Protein AF-A0A946SLZ8-F1 (afdb_monomer_lite)

Structure (mmCIF, N/CA/C/O backbone):
data_AF-A0A946SLZ8-F1
#
_entry.id   AF-A0A946SLZ8-F1
#
loop_
_atom_site.group_PDB
_atom_site.id
_atom_site.type_symbol
_atom_site.label_atom_id
_atom_site.label_alt_id
_atom_site.label_comp_id
_atom_site.label_asym_id
_atom_site.label_entity_id
_atom_site.label_seq_id
_atom_site.pdbx_PDB_ins_code
_atom_site.Cartn_x
_atom_site.Cartn_y
_atom_site.Cartn_z
_atom_site.occupancy
_atom_site.B_iso_or_equiv
_atom_site.auth_seq_id
_atom_site.auth_comp_id
_atom_site.auth_asym_id
_atom_site.auth_atom_id
_atom_site.pdbx_PDB_model_num
ATOM 1 N N . MET A 1 1 ? 11.781 -12.257 7.009 1.00 62.78 1 MET A N 1
ATOM 2 C CA . MET A 1 1 ? 12.557 -11.680 5.883 1.00 62.78 1 MET A CA 1
ATOM 3 C C . MET A 1 1 ? 12.251 -10.191 5.820 1.00 62.78 1 MET A C 1
ATOM 5 O O . MET A 1 1 ? 11.118 -9.847 6.125 1.00 62.78 1 MET A O 1
ATOM 9 N N . SER A 1 2 ? 13.215 -9.326 5.487 1.00 90.25 2 SER A N 1
ATOM 10 C CA . SER A 1 2 ? 12.959 -7.882 5.342 1.00 90.25 2 SER A CA 1
ATOM 11 C C . SER A 1 2 ? 12.120 -7.588 4.092 1.00 90.25 2 SER A C 1
ATOM 13 O O . SER A 1 2 ? 12.247 -8.310 3.101 1.00 90.25 2 SER A O 1
ATOM 15 N N . LEU A 1 3 ? 11.312 -6.520 4.122 1.00 95.25 3 LEU A N 1
ATOM 16 C CA . LEU A 1 3 ? 10.483 -6.074 2.988 1.00 95.25 3 LEU A CA 1
ATOM 17 C C . LEU A 1 3 ? 11.310 -5.895 1.707 1.00 95.25 3 LEU A C 1
ATOM 19 O O . LEU A 1 3 ? 10.927 -6.400 0.658 1.00 95.25 3 LEU A O 1
ATOM 23 N N . ALA A 1 4 ? 12.511 -5.317 1.829 1.00 95.69 4 ALA A N 1
ATOM 24 C CA . ALA A 1 4 ? 13.470 -5.186 0.729 1.00 95.69 4 ALA A CA 1
ATOM 25 C C . ALA A 1 4 ? 13.763 -6.514 0.014 1.00 95.69 4 ALA A C 1
ATOM 27 O O . ALA A 1 4 ? 13.817 -6.572 -1.205 1.00 95.69 4 ALA A O 1
ATOM 28 N N . ARG A 1 5 ? 13.938 -7.612 0.760 1.00 96.00 5 ARG A N 1
ATOM 29 C CA . ARG A 1 5 ? 14.211 -8.925 0.154 1.00 96.00 5 ARG A CA 1
ATOM 30 C C . ARG A 1 5 ? 12.953 -9.614 -0.350 1.00 96.00 5 ARG A C 1
ATOM 32 O O . ARG A 1 5 ? 13.041 -10.349 -1.322 1.00 96.00 5 ARG A O 1
ATOM 39 N N . ARG A 1 6 ? 11.822 -9.429 0.337 1.00 96.56 6 ARG A N 1
ATOM 40 C CA . ARG A 1 6 ? 10.544 -10.050 -0.037 1.00 96.56 6 ARG A CA 1
ATOM 41 C C . ARG A 1 6 ? 10.040 -9.512 -1.376 1.00 96.56 6 ARG A C 1
ATOM 43 O O . ARG A 1 6 ? 9.603 -10.303 -2.199 1.00 96.56 6 ARG A O 1
ATOM 50 N N . HIS A 1 7 ? 10.166 -8.202 -1.575 1.00 96.69 7 HIS A N 1
ATOM 51 C CA . HIS A 1 7 ? 9.599 -7.480 -2.718 1.00 96.69 7 HIS A CA 1
ATOM 52 C C . HIS A 1 7 ? 10.645 -6.920 -3.684 1.00 96.69 7 HIS A C 1
ATOM 54 O O . HIS A 1 7 ? 10.293 -6.259 -4.647 1.00 96.69 7 HIS A O 1
ATOM 60 N N . GLY A 1 8 ? 11.938 -7.150 -3.434 1.00 96.00 8 GLY A N 1
ATOM 61 C CA . GLY A 1 8 ? 13.012 -6.619 -4.282 1.00 96.00 8 GLY A CA 1
ATOM 62 C C . GLY A 1 8 ? 13.226 -5.103 -4.173 1.00 96.00 8 GLY A C 1
ATOM 63 O O . GLY A 1 8 ? 13.902 -4.533 -5.021 1.00 96.00 8 GLY A O 1
ATOM 64 N N . LEU A 1 9 ? 12.686 -4.453 -3.137 1.00 96.69 9 LEU A N 1
ATOM 65 C CA . LEU A 1 9 ? 12.720 -2.996 -2.982 1.00 96.69 9 LEU A CA 1
ATOM 66 C C . LEU A 1 9 ? 14.114 -2.452 -2.648 1.00 96.69 9 LEU A C 1
ATOM 68 O O . LEU A 1 9 ? 14.906 -3.072 -1.923 1.00 96.69 9 LEU A O 1
ATOM 72 N N . ARG A 1 10 ? 14.367 -1.211 -3.082 1.00 96.38 10 ARG A N 1
ATOM 73 C CA . ARG A 1 10 ? 15.508 -0.420 -2.608 1.00 96.38 10 ARG A CA 1
ATOM 74 C C . ARG A 1 10 ? 15.331 -0.117 -1.120 1.00 96.38 10 ARG A C 1
ATOM 76 O O . ARG A 1 10 ? 14.231 -0.144 -0.574 1.00 96.38 10 ARG A O 1
ATOM 83 N N . GLY A 1 11 ? 16.438 0.179 -0.437 1.00 96.06 11 GLY A N 1
ATOM 84 C CA . GLY A 1 11 ? 16.427 0.351 1.020 1.00 96.06 11 GLY A CA 1
ATOM 85 C C . GLY A 1 11 ? 15.454 1.431 1.505 1.00 96.06 11 GLY A C 1
ATOM 86 O O . GLY A 1 11 ? 14.777 1.223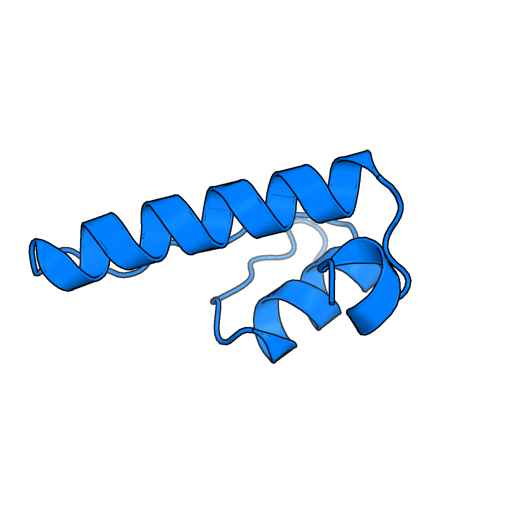 2.506 1.00 96.06 11 GLY A O 1
ATOM 87 N N . TYR A 1 12 ? 15.354 2.549 0.785 1.00 96.56 12 TYR A N 1
ATOM 88 C CA . TYR A 1 12 ? 14.447 3.639 1.144 1.00 96.56 12 TYR A CA 1
ATOM 89 C C . TYR A 1 12 ? 12.973 3.289 0.877 1.00 96.56 12 TYR A C 1
ATOM 91 O O . TYR A 1 12 ? 12.139 3.584 1.727 1.00 96.56 12 TYR A O 1
ATOM 99 N N . ASP A 1 13 ? 12.664 2.572 -0.207 1.00 97.75 13 ASP A N 1
ATOM 100 C CA . ASP A 1 13 ? 11.304 2.095 -0.503 1.00 97.75 13 ASP A CA 1
ATOM 101 C C . ASP A 1 13 ? 10.838 1.077 0.541 1.00 97.75 13 ASP A C 1
ATOM 103 O O . ASP A 1 13 ? 9.715 1.135 1.033 1.00 97.75 13 ASP A O 1
ATOM 107 N N . ALA A 1 14 ? 11.736 0.191 0.978 1.00 97.88 14 ALA A N 1
ATOM 108 C CA . ALA A 1 14 ? 11.446 -0.753 2.049 1.00 97.88 14 ALA A CA 1
ATOM 109 C C . ALA A 1 14 ? 11.193 -0.065 3.401 1.00 97.88 14 ALA A C 1
ATOM 111 O O . ALA A 1 14 ? 10.349 -0.529 4.165 1.00 97.88 14 ALA A O 1
ATOM 112 N N . VAL A 1 15 ? 11.916 1.018 3.712 1.00 97.81 15 VAL A N 1
ATOM 113 C CA . VAL A 1 15 ? 11.673 1.824 4.922 1.00 97.81 15 VAL A CA 1
ATOM 114 C C . VAL A 1 15 ? 10.345 2.568 4.818 1.00 97.81 15 VAL A C 1
ATOM 116 O O . VAL A 1 15 ? 9.597 2.598 5.791 1.00 97.81 15 VAL A O 1
ATOM 119 N N . HIS A 1 16 ? 10.028 3.125 3.648 1.00 98.00 16 HIS A N 1
ATOM 120 C CA . HIS A 1 16 ? 8.757 3.798 3.407 1.00 98.00 16 HIS A CA 1
ATOM 121 C C . HIS A 1 16 ? 7.575 2.831 3.581 1.00 98.00 16 HIS A C 1
ATOM 123 O O . HIS A 1 16 ? 6.662 3.115 4.356 1.00 98.00 16 HIS A O 1
ATOM 129 N N . LEU A 1 17 ? 7.639 1.652 2.955 1.00 98.44 17 LEU A N 1
ATOM 130 C CA . LEU A 1 17 ? 6.626 0.608 3.108 1.00 98.44 17 LEU A CA 1
ATOM 131 C C . LEU A 1 17 ? 6.501 0.142 4.566 1.00 98.44 17 LEU A C 1
ATOM 133 O O . LEU A 1 17 ? 5.390 0.024 5.074 1.00 98.44 17 LEU A O 1
ATOM 137 N N . ALA A 1 18 ? 7.624 -0.069 5.264 1.00 98.38 18 ALA A N 1
ATOM 138 C CA . ALA A 1 18 ? 7.609 -0.442 6.679 1.00 98.38 18 ALA A CA 1
ATOM 139 C C . ALA A 1 18 ? 6.881 0.604 7.534 1.00 98.38 18 ALA A C 1
ATOM 141 O O . ALA A 1 18 ? 6.015 0.251 8.326 1.00 98.38 18 ALA A O 1
ATOM 142 N N . ALA A 1 19 ? 7.199 1.887 7.347 1.00 98.31 19 ALA A N 1
ATOM 143 C CA . ALA A 1 19 ? 6.561 2.965 8.091 1.00 98.31 19 ALA A CA 1
ATOM 144 C C . ALA A 1 19 ? 5.049 3.024 7.826 1.00 98.31 19 ALA A C 1
ATOM 146 O O . ALA A 1 19 ? 4.272 3.193 8.762 1.00 98.31 19 ALA A O 1
ATOM 147 N N . CYS A 1 20 ? 4.627 2.840 6.572 1.00 98.31 20 CYS A N 1
ATOM 148 C CA . CYS A 1 20 ? 3.213 2.834 6.214 1.00 98.31 20 CYS A CA 1
ATOM 149 C C . CYS A 1 20 ? 2.459 1.675 6.886 1.00 98.31 20 CYS A C 1
ATOM 151 O O . CYS A 1 20 ? 1.397 1.896 7.461 1.00 98.31 20 CYS A O 1
ATOM 153 N N . LEU A 1 21 ? 3.036 0.468 6.895 1.00 98.44 21 LEU A N 1
ATOM 154 C CA . LEU A 1 21 ? 2.442 -0.702 7.551 1.00 98.44 21 LEU A CA 1
ATOM 155 C C . LEU A 1 21 ? 2.316 -0.527 9.069 1.00 98.44 21 LEU A C 1
ATOM 157 O O . LEU A 1 21 ? 1.275 -0.860 9.630 1.00 98.44 21 LEU A O 1
ATOM 161 N N . GLU A 1 22 ? 3.340 0.022 9.726 1.00 98.50 22 GLU A N 1
ATOM 162 C CA . GLU A 1 22 ? 3.310 0.285 11.171 1.00 98.50 22 GLU A CA 1
ATOM 163 C C . GLU A 1 22 ? 2.236 1.324 11.531 1.00 98.50 22 GLU A C 1
ATOM 165 O O . GLU A 1 22 ? 1.432 1.102 12.434 1.00 98.50 22 GLU A O 1
ATOM 170 N N . VAL A 1 23 ? 2.155 2.435 10.788 1.00 98.38 23 VAL A N 1
ATOM 171 C CA . VAL A 1 23 ? 1.117 3.456 11.017 1.00 98.38 23 VAL A CA 1
ATOM 172 C C . VAL A 1 23 ? -0.278 2.901 10.724 1.00 98.38 23 VAL A C 1
ATOM 174 O O . VAL A 1 23 ? -1.207 3.155 11.488 1.00 98.38 23 VAL A O 1
ATOM 177 N N . ASN A 1 24 ? -0.433 2.100 9.666 1.00 98.50 24 ASN A N 1
ATOM 178 C CA . ASN A 1 24 ? -1.699 1.443 9.350 1.00 98.50 24 ASN A CA 1
ATOM 179 C C . ASN A 1 24 ? -2.165 0.524 10.483 1.00 98.50 24 ASN A C 1
ATOM 181 O O . ASN A 1 24 ? -3.339 0.530 10.841 1.00 98.50 24 ASN A O 1
ATOM 185 N N . ALA A 1 25 ? -1.246 -0.258 11.056 1.00 98.25 25 ALA A N 1
ATOM 186 C CA . ALA A 1 25 ? -1.555 -1.148 12.166 1.00 98.25 25 ALA A CA 1
ATOM 187 C C . ALA A 1 25 ? -2.054 -0.365 13.388 1.00 98.25 25 ALA A C 1
ATOM 189 O O . ALA A 1 25 ? -3.052 -0.762 13.983 1.00 98.25 25 ALA A O 1
ATOM 190 N N . ILE A 1 26 ? -1.419 0.769 13.709 1.00 98.50 26 ILE A N 1
ATOM 191 C CA . ILE A 1 26 ? -1.858 1.664 14.792 1.00 98.50 26 ILE A CA 1
ATOM 192 C C . ILE A 1 26 ? -3.264 2.209 14.511 1.00 98.50 26 ILE A C 1
ATOM 194 O O . ILE A 1 26 ? -4.130 2.128 15.375 1.00 98.50 26 ILE A O 1
ATOM 198 N N . HIS A 1 27 ? -3.518 2.711 13.298 1.00 98.12 27 HIS A N 1
ATOM 199 C CA . HIS A 1 27 ? -4.837 3.224 12.915 1.00 98.12 27 HIS A CA 1
ATOM 200 C C . HIS A 1 27 ? -5.933 2.169 13.083 1.00 98.12 27 HIS A C 1
ATOM 202 O O . HIS A 1 27 ? -6.973 2.444 13.677 1.00 98.12 27 HIS A O 1
ATOM 208 N N . ILE A 1 28 ? -5.691 0.957 12.582 1.00 97.62 28 ILE A N 1
ATOM 209 C CA . ILE A 1 28 ? -6.659 -0.138 12.659 1.00 97.62 28 ILE A CA 1
ATOM 210 C C . ILE A 1 28 ? -6.903 -0.551 14.117 1.00 97.62 28 ILE A C 1
ATOM 212 O O . ILE A 1 28 ? -8.054 -0.771 14.491 1.00 97.62 28 ILE A O 1
ATOM 216 N N . ASP A 1 29 ? -5.854 -0.634 14.941 1.00 98.19 29 ASP A N 1
ATOM 217 C CA . ASP A 1 29 ? -5.970 -0.987 16.364 1.00 98.19 29 ASP A CA 1
ATOM 218 C C . ASP A 1 29 ? -6.770 0.065 17.156 1.00 98.19 29 ASP A C 1
ATOM 220 O O . ASP A 1 29 ? -7.581 -0.274 18.018 1.00 98.19 29 ASP A O 1
ATOM 224 N N . GLU A 1 30 ? -6.628 1.344 16.798 1.00 98.00 30 GLU A N 1
ATOM 225 C CA . GLU A 1 30 ? -7.386 2.457 17.382 1.00 98.00 30 GLU A CA 1
ATOM 226 C C . GLU A 1 30 ? -8.803 2.623 16.789 1.00 98.00 30 GLU A C 1
ATOM 228 O O . GLU A 1 30 ? -9.571 3.478 17.239 1.00 98.00 30 GLU A O 1
ATOM 233 N N . GLY A 1 31 ? -9.184 1.802 15.803 1.00 97.94 31 GLY A N 1
ATOM 234 C CA . GLY A 1 31 ? -10.484 1.871 15.128 1.00 97.94 31 GLY A CA 1
ATOM 235 C C . GLY A 1 31 ? -10.640 3.059 14.170 1.00 97.94 31 GLY A C 1
ATOM 236 O O . GLY A 1 31 ? -11.768 3.436 13.848 1.00 97.94 31 GLY A O 1
ATOM 237 N N . ALA A 1 32 ? -9.531 3.658 13.738 1.00 97.94 32 ALA A N 1
ATOM 238 C CA . ALA A 1 32 ? -9.488 4.691 12.712 1.00 97.94 32 ALA A CA 1
ATOM 239 C C . ALA A 1 32 ? -9.479 4.090 11.295 1.00 97.94 32 ALA A C 1
ATOM 241 O O . ALA A 1 32 ? -9.301 2.885 11.098 1.00 97.94 32 ALA A O 1
ATOM 242 N N . ASP A 1 33 ? -9.652 4.952 10.290 1.00 98.00 33 ASP A N 1
ATOM 243 C CA . AS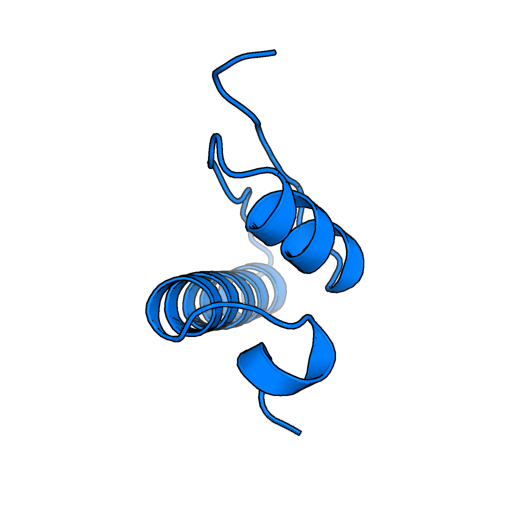P A 1 33 ? -9.581 4.538 8.890 1.00 98.00 33 ASP A CA 1
ATOM 244 C C . ASP A 1 33 ? -8.153 4.081 8.511 1.00 98.00 33 ASP A C 1
ATOM 246 O O . ASP A 1 33 ? -7.172 4.718 8.932 1.00 98.00 33 ASP A O 1
ATOM 250 N N . PRO A 1 34 ? -8.013 3.018 7.688 1.00 97.62 34 PRO A N 1
ATOM 251 C CA . PRO A 1 34 ? -6.728 2.581 7.150 1.00 97.62 34 PRO A CA 1
ATOM 252 C C . PRO A 1 34 ? -6.016 3.692 6.378 1.00 97.62 34 PRO A C 1
ATOM 254 O O . PRO A 1 34 ? -6.643 4.552 5.754 1.00 97.62 34 PRO A O 1
ATOM 257 N N . VAL A 1 35 ? -4.687 3.652 6.366 1.00 98.12 35 VAL A N 1
ATOM 258 C CA . VAL A 1 35 ? -3.894 4.632 5.615 1.00 98.12 35 VAL A CA 1
ATOM 259 C C . VAL A 1 35 ? -3.826 4.278 4.130 1.00 98.12 35 VAL A C 1
ATOM 261 O O . VAL A 1 35 ? -3.928 3.119 3.732 1.00 98.12 35 VAL A O 1
ATOM 264 N N . THR A 1 36 ? -3.609 5.298 3.302 1.00 98.38 36 THR A N 1
ATOM 265 C CA . THR A 1 36 ? -3.314 5.144 1.872 1.00 98.38 36 THR A CA 1
ATOM 266 C C . THR A 1 36 ? -1.866 5.536 1.614 1.00 98.38 36 THR A C 1
ATOM 268 O O . THR A 1 36 ? -1.444 6.631 1.995 1.00 98.38 36 THR A O 1
ATOM 271 N N . LEU A 1 37 ? -1.108 4.663 0.954 1.00 98.44 37 LEU A N 1
ATOM 272 C CA . LEU A 1 37 ? 0.229 4.986 0.472 1.00 98.44 37 LEU A CA 1
ATOM 273 C C . LEU A 1 37 ? 0.110 5.794 -0.824 1.00 98.44 37 LEU A C 1
ATOM 275 O O . LEU A 1 37 ? -0.489 5.341 -1.794 1.00 98.44 37 LEU A O 1
ATOM 279 N N . VAL A 1 38 ? 0.679 6.998 -0.846 1.00 98.12 38 VAL A N 1
ATOM 280 C CA . VAL A 1 38 ? 0.689 7.857 -2.038 1.00 98.12 38 VAL A CA 1
ATOM 281 C C . VAL A 1 38 ? 2.088 7.852 -2.632 1.00 98.12 38 VAL A C 1
ATOM 283 O O . VAL A 1 38 ? 3.038 8.306 -1.991 1.00 98.12 38 VAL A O 1
ATOM 286 N N . SER A 1 39 ? 2.228 7.336 -3.848 1.00 97.88 39 SER A N 1
ATOM 287 C CA . SER A 1 39 ? 3.517 7.240 -4.533 1.00 97.88 39 SER A CA 1
ATOM 288 C C . SER A 1 39 ? 3.320 7.079 -6.036 1.00 97.88 39 SER A C 1
ATOM 290 O O . SER A 1 39 ? 2.386 6.419 -6.478 1.00 97.88 39 SER A O 1
ATOM 292 N N . SER A 1 40 ? 4.221 7.662 -6.825 1.00 97.62 40 SER A N 1
ATOM 293 C CA . SER A 1 40 ? 4.288 7.467 -8.280 1.00 97.62 40 SER A CA 1
ATOM 294 C C . SER A 1 40 ? 5.248 6.348 -8.698 1.00 97.62 40 SER A C 1
ATOM 296 O O . SER A 1 40 ? 5.636 6.277 -9.860 1.00 97.62 40 SER A O 1
ATOM 298 N N . ASP A 1 41 ? 5.745 5.569 -7.738 1.00 97.69 41 ASP A N 1
ATOM 299 C CA . ASP A 1 41 ? 6.678 4.468 -7.975 1.00 97.69 41 ASP A CA 1
ATOM 300 C C . ASP A 1 41 ? 5.909 3.146 -8.045 1.00 97.69 41 ASP A C 1
ATOM 302 O O . ASP A 1 41 ? 5.348 2.694 -7.044 1.00 97.69 41 ASP A O 1
ATOM 306 N N . ASP A 1 42 ? 5.887 2.540 -9.232 1.00 97.50 42 ASP A N 1
ATOM 307 C CA . ASP A 1 42 ? 5.110 1.331 -9.507 1.00 97.50 42 ASP A CA 1
ATOM 308 C C . ASP A 1 42 ? 5.599 0.108 -8.713 1.00 97.50 42 ASP A C 1
ATOM 310 O O . ASP A 1 42 ? 4.785 -0.714 -8.289 1.00 97.50 42 ASP A O 1
ATOM 314 N N . GLU A 1 43 ? 6.912 -0.024 -8.475 1.00 97.88 43 GLU A N 1
ATOM 315 C CA . GLU A 1 43 ? 7.467 -1.152 -7.713 1.00 97.88 43 GLU A CA 1
ATOM 316 C C . GLU A 1 43 ? 7.069 -1.050 -6.236 1.00 97.88 43 GLU A C 1
ATOM 318 O O . GLU A 1 43 ? 6.667 -2.044 -5.621 1.00 97.88 43 GLU A O 1
ATOM 323 N N . LEU A 1 44 ? 7.127 0.159 -5.667 1.00 98.44 44 LEU A N 1
ATOM 324 C CA . LEU A 1 44 ? 6.659 0.414 -4.307 1.00 98.44 44 LEU A CA 1
ATOM 325 C C . LEU A 1 44 ? 5.138 0.245 -4.184 1.00 98.44 44 LEU A C 1
ATOM 327 O O . LEU A 1 44 ? 4.680 -0.351 -3.208 1.00 98.44 44 LEU A O 1
ATOM 331 N N . ASN A 1 45 ? 4.364 0.730 -5.160 1.00 98.50 45 ASN A N 1
ATOM 332 C CA . ASN A 1 45 ? 2.907 0.595 -5.170 1.00 98.50 45 ASN A CA 1
ATOM 333 C C . ASN A 1 45 ? 2.493 -0.882 -5.184 1.00 98.50 45 ASN A C 1
ATOM 335 O O . ASN A 1 45 ? 1.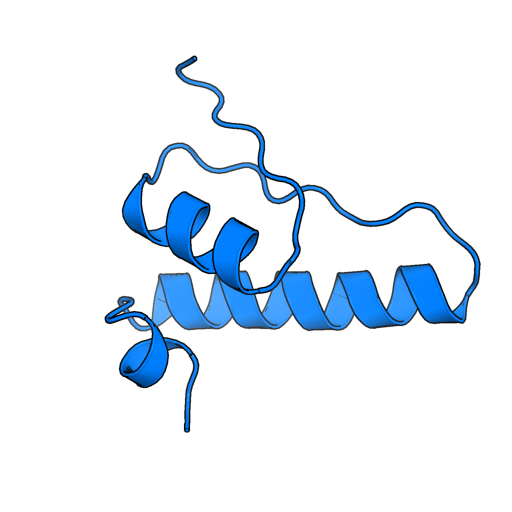738 -1.312 -4.314 1.00 98.50 45 ASN A O 1
ATOM 339 N N . ALA A 1 46 ? 3.071 -1.686 -6.081 1.00 98.38 46 ALA A N 1
ATOM 340 C CA . ALA A 1 46 ? 2.793 -3.119 -6.147 1.00 98.38 46 ALA A CA 1
ATOM 341 C C . ALA A 1 46 ? 3.159 -3.851 -4.841 1.00 98.38 46 ALA A C 1
ATOM 343 O O . ALA A 1 46 ? 2.432 -4.739 -4.391 1.00 98.38 46 ALA A O 1
ATOM 344 N N . ALA A 1 47 ? 4.269 -3.475 -4.197 1.00 98.50 47 ALA A N 1
ATOM 345 C CA . ALA A 1 47 ? 4.654 -4.049 -2.910 1.00 98.50 47 ALA A CA 1
ATOM 346 C C . ALA A 1 47 ? 3.689 -3.656 -1.778 1.00 98.50 47 ALA A C 1
ATOM 348 O O . ALA A 1 47 ? 3.390 -4.481 -0.915 1.00 98.50 47 ALA A O 1
ATOM 349 N N . ALA A 1 48 ? 3.191 -2.417 -1.778 1.00 98.50 48 ALA A N 1
ATOM 350 C CA . ALA A 1 48 ? 2.219 -1.938 -0.801 1.00 98.50 48 ALA A CA 1
ATOM 351 C C . ALA A 1 48 ? 0.867 -2.650 -0.943 1.00 98.50 48 ALA A C 1
ATOM 353 O O . ALA A 1 48 ? 0.331 -3.141 0.052 1.00 98.50 48 ALA A O 1
ATOM 354 N N . GLU A 1 49 ? 0.369 -2.799 -2.172 1.00 98.38 49 GLU A N 1
ATOM 355 C CA . GLU A 1 49 ? -0.838 -3.579 -2.465 1.00 98.38 49 GLU A CA 1
ATOM 356 C C . GLU A 1 49 ? -0.681 -5.046 -2.039 1.00 98.38 49 GLU A C 1
ATOM 358 O O . GLU A 1 49 ? -1.585 -5.620 -1.430 1.00 98.38 49 GLU A O 1
ATOM 363 N N . ALA A 1 50 ? 0.488 -5.651 -2.286 1.00 98.38 50 ALA A N 1
ATOM 364 C CA . ALA A 1 50 ? 0.783 -7.023 -1.867 1.00 98.38 50 ALA A CA 1
ATOM 365 C C . ALA A 1 50 ? 0.813 -7.206 -0.336 1.00 98.38 50 ALA A C 1
ATOM 367 O O . ALA A 1 50 ? 0.560 -8.309 0.152 1.00 98.38 50 ALA A O 1
ATOM 368 N N . GLU A 1 51 ? 1.108 -6.149 0.424 1.00 98.00 51 GLU A N 1
ATOM 369 C CA . GLU A 1 51 ? 1.020 -6.129 1.892 1.00 98.00 51 GLU A CA 1
ATOM 370 C C . GLU A 1 51 ? -0.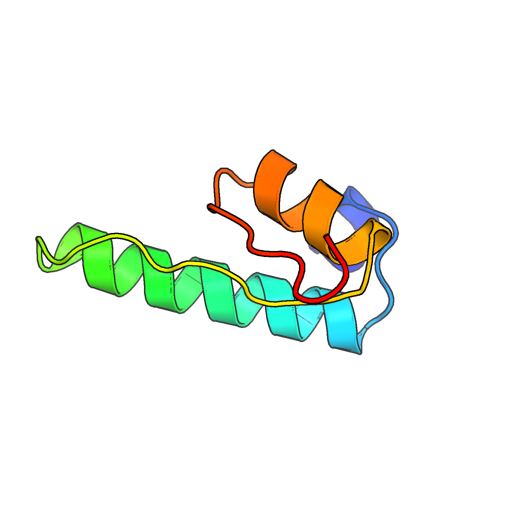369 -5.678 2.400 1.00 98.00 51 GLU A C 1
ATOM 372 O O . GLU A 1 51 ? -0.586 -5.591 3.608 1.00 98.00 51 GLU A O 1
ATOM 377 N N . GLY A 1 52 ? -1.331 -5.441 1.499 1.00 97.81 52 GLY A N 1
ATOM 378 C CA . GLY A 1 52 ? -2.725 -5.131 1.828 1.00 97.81 52 GLY A CA 1
ATOM 379 C C . GLY A 1 52 ? -3.025 -3.651 2.075 1.00 97.81 52 GLY A C 1
ATOM 380 O O . GLY A 1 52 ? -4.085 -3.335 2.616 1.00 97.81 52 GLY A O 1
ATOM 381 N N . LEU A 1 53 ? -2.119 -2.745 1.703 1.00 98.31 53 LEU A N 1
ATOM 382 C CA . LEU A 1 53 ? -2.358 -1.304 1.770 1.00 98.31 53 LEU A CA 1
ATOM 383 C C . LEU A 1 53 ? -3.122 -0.813 0.538 1.00 98.31 53 LEU A C 1
ATOM 385 O O . LEU A 1 53 ? -2.929 -1.309 -0.571 1.00 98.31 53 LEU A O 1
ATOM 389 N N . ALA A 1 54 ? -3.947 0.217 0.728 1.00 98.25 54 ALA A N 1
ATOM 390 C CA . ALA A 1 54 ? -4.464 1.004 -0.384 1.00 98.25 54 ALA A CA 1
ATOM 391 C C . ALA A 1 54 ? -3.350 1.896 -0.949 1.00 98.25 54 ALA A C 1
ATOM 393 O O . ALA A 1 54 ? -2.568 2.471 -0.184 1.00 98.25 54 ALA A O 1
ATOM 394 N N . VAL A 1 55 ? -3.313 2.050 -2.273 1.00 98.44 55 VAL A N 1
ATOM 395 C CA . VAL A 1 55 ? -2.365 2.930 -2.963 1.00 98.44 55 VAL A CA 1
ATOM 396 C C . VAL A 1 55 ? -3.089 3.994 -3.776 1.00 98.44 55 VAL A C 1
ATOM 398 O O . VAL A 1 55 ? -4.180 3.769 -4.298 1.00 98.44 55 VAL A O 1
ATOM 401 N N . LEU A 1 56 ? -2.467 5.164 -3.884 1.00 98.25 56 LEU A N 1
ATOM 402 C CA . LEU A 1 56 ? -2.870 6.227 -4.795 1.00 98.25 56 LEU A CA 1
ATOM 403 C C . LEU A 1 56 ? -1.653 6.653 -5.611 1.00 98.25 56 LEU A C 1
ATOM 405 O O . LEU A 1 56 ? -0.725 7.269 -5.078 1.00 98.25 56 LEU A O 1
ATOM 409 N N . ASN A 1 57 ? -1.683 6.361 -6.908 1.00 97.44 57 ASN A N 1
ATOM 410 C CA . ASN A 1 57 ? -0.693 6.867 -7.844 1.00 97.44 57 ASN A CA 1
ATOM 411 C C . ASN A 1 57 ? -1.118 8.259 -8.3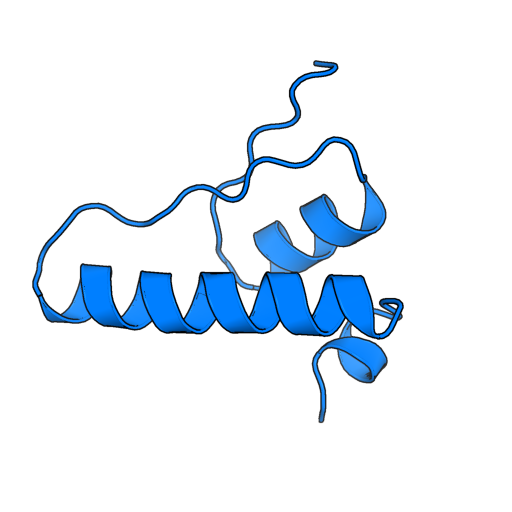42 1.00 97.44 57 ASN A C 1
ATOM 413 O O . ASN A 1 57 ? -2.172 8.386 -8.959 1.00 97.44 57 ASN A O 1
ATOM 417 N N . PRO A 1 58 ? -0.341 9.326 -8.082 1.00 96.31 58 PRO A N 1
ATOM 418 C CA . PRO A 1 58 ? -0.700 10.677 -8.511 1.00 96.31 58 PRO A CA 1
ATOM 419 C C . PRO A 1 58 ? -0.513 10.921 -10.017 1.00 96.31 58 PRO A C 1
ATOM 421 O O . PRO A 1 58 ? -0.809 12.021 -10.482 1.00 96.31 58 PRO A O 1
ATOM 424 N N . LEU A 1 59 ? 0.047 9.958 -10.755 1.00 94.94 59 LEU A N 1
ATOM 425 C CA . LEU A 1 59 ? 0.232 10.043 -12.204 1.00 94.94 59 LEU A CA 1
ATOM 426 C C . LEU A 1 59 ? -0.880 9.345 -13.005 1.00 94.94 59 LEU A C 1
ATOM 428 O O . LEU A 1 59 ? -0.856 9.446 -14.234 1.00 94.94 59 LEU A O 1
ATOM 432 N N . ASP A 1 60 ? -1.818 8.680 -12.325 1.00 90.31 60 ASP A N 1
ATOM 433 C CA . ASP A 1 60 ? -2.995 8.039 -12.929 1.00 90.31 60 ASP A CA 1
ATOM 434 C C . ASP A 1 60 ? -4.170 9.014 -13.144 1.00 90.31 60 ASP A C 1
ATOM 436 O O . ASP A 1 60 ? -4.272 10.036 -12.418 1.00 90.31 60 ASP A O 1
#

Radius of gyration: 11.32 Å; chains: 1; bounding box: 27×22×30 Å

Secondary structure (DSSP, 8-state):
--HHHHH---HHHHHHHHHHHHHHHHHHHTTPPPPEEE-S-HHHHHHHHHTT-EEE-TT-

pLDDT: mean 96.88, std 4.72, range [62.78, 98.5]

Foldseek 3Di:
DQLCVVLVDDPVLSVLLVVLVVVQVVCVVVVHDGDEAEDLDPSSCVSNVVVPHH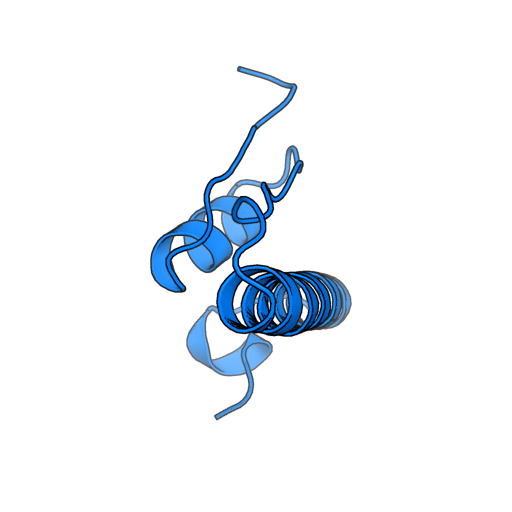YDHPVD

Sequence (60 aa):
MSLARRHGLRGYDAVHLAACLEVNAIHIDEGADPVTLVSSDDELNAAAEAEGLAVLNPLD